Protein AF-A0A7K3KQ28-F1 (afdb_monomer)

Structure (mmCIF, N/CA/C/O backbone):
data_AF-A0A7K3KQ28-F1
#
_entry.id   AF-A0A7K3KQ28-F1
#
loop_
_atom_site.group_PDB
_atom_site.id
_atom_site.type_symbol
_atom_site.label_atom_id
_atom_site.label_alt_id
_atom_site.label_comp_id
_atom_site.label_asym_id
_atom_site.label_entity_id
_atom_site.label_seq_id
_atom_site.pdbx_PDB_ins_code
_atom_site.Cartn_x
_atom_site.Cartn_y
_atom_site.Cartn_z
_atom_site.occupancy
_atom_site.B_iso_or_equiv
_atom_site.auth_seq_id
_atom_site.auth_comp_id
_atom_site.auth_asym_id
_atom_site.auth_atom_id
_atom_site.pdbx_PDB_model_num
ATOM 1 N N . MET A 1 1 ? 7.369 -12.683 2.995 1.00 56.91 1 MET A N 1
ATOM 2 C CA . MET A 1 1 ? 7.323 -12.130 1.632 1.00 56.91 1 MET A CA 1
ATOM 3 C C . MET A 1 1 ? 5.859 -11.974 1.262 1.00 56.91 1 MET A C 1
ATOM 5 O O . MET A 1 1 ? 5.214 -12.950 0.896 1.00 56.91 1 MET A O 1
ATOM 9 N N . ALA A 1 2 ? 5.292 -10.801 1.540 1.00 66.31 2 ALA A N 1
ATOM 10 C CA . ALA A 1 2 ? 3.909 -10.514 1.183 1.00 66.31 2 ALA A CA 1
ATOM 11 C C . ALA A 1 2 ? 3.912 -9.952 -0.239 1.00 66.31 2 ALA A C 1
ATOM 13 O O . ALA A 1 2 ? 4.641 -9.006 -0.521 1.00 66.3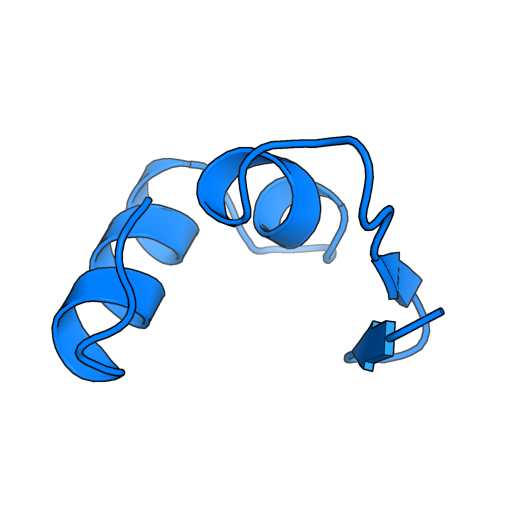1 2 ALA A O 1
ATOM 14 N N . ARG A 1 3 ? 3.124 -10.536 -1.140 1.00 71.94 3 ARG A N 1
ATOM 15 C CA . ARG A 1 3 ? 3.006 -10.045 -2.514 1.00 71.94 3 ARG A CA 1
ATOM 16 C C . ARG A 1 3 ? 1.659 -9.364 -2.677 1.00 71.94 3 ARG A C 1
ATOM 18 O O . ARG A 1 3 ? 0.628 -9.982 -2.424 1.00 71.94 3 ARG A O 1
ATOM 25 N N . PHE A 1 4 ? 1.663 -8.106 -3.100 1.00 71.31 4 PHE A N 1
ATOM 26 C CA . PHE A 1 4 ? 0.448 -7.312 -3.260 1.00 71.31 4 PHE A CA 1
ATOM 27 C C . PHE A 1 4 ? 0.476 -6.577 -4.598 1.00 71.31 4 PHE A C 1
ATOM 29 O O . PHE A 1 4 ? 1.488 -5.983 -4.958 1.00 71.31 4 PHE A O 1
ATOM 36 N N . ALA A 1 5 ? -0.619 -6.655 -5.361 1.00 75.19 5 ALA A N 1
ATOM 37 C CA . ALA A 1 5 ? -0.739 -6.052 -6.697 1.00 75.19 5 ALA A CA 1
ATOM 38 C C . ALA A 1 5 ? 0.427 -6.385 -7.663 1.00 75.19 5 ALA A C 1
ATOM 40 O O . ALA A 1 5 ? 0.788 -5.588 -8.522 1.00 75.19 5 ALA A O 1
ATOM 41 N N . GLY A 1 6 ? 1.043 -7.565 -7.512 1.00 74.06 6 GLY A N 1
ATOM 42 C CA . GLY A 1 6 ? 2.181 -8.003 -8.327 1.00 74.06 6 GLY A CA 1
ATOM 43 C C . GLY A 1 6 ? 3.555 -7.536 -7.833 1.00 74.06 6 GLY A C 1
ATOM 44 O O . GLY A 1 6 ? 4.555 -8.056 -8.334 1.00 74.06 6 GLY A O 1
ATOM 45 N N . VAL A 1 7 ? 3.609 -6.663 -6.821 1.00 78.81 7 VAL A N 1
ATOM 46 C CA . VAL A 1 7 ? 4.836 -6.123 -6.215 1.00 78.81 7 VAL A CA 1
ATOM 47 C C . VAL A 1 7 ? 5.171 -6.868 -4.926 1.00 78.81 7 VAL A C 1
ATOM 49 O O . VAL A 1 7 ? 4.280 -7.296 -4.187 1.00 78.81 7 VAL A O 1
ATOM 52 N N . ASP A 1 8 ? 6.463 -7.046 -4.668 1.00 83.69 8 ASP A N 1
ATOM 53 C CA . ASP A 1 8 ? 6.942 -7.650 -3.431 1.00 83.69 8 ASP A CA 1
ATOM 54 C C . ASP A 1 8 ? 7.045 -6.597 -2.321 1.00 83.69 8 ASP A C 1
ATOM 56 O O . ASP A 1 8 ? 7.716 -5.575 -2.484 1.00 83.69 8 ASP A O 1
ATOM 60 N N . ILE A 1 9 ? 6.343 -6.822 -1.209 1.00 81.62 9 ILE A N 1
ATOM 61 C CA . ILE A 1 9 ? 6.325 -5.925 -0.053 1.00 81.62 9 ILE A CA 1
ATOM 62 C C . ILE A 1 9 ? 7.406 -6.392 0.933 1.00 81.62 9 ILE A C 1
ATOM 64 O O . ILE A 1 9 ? 7.287 -7.486 1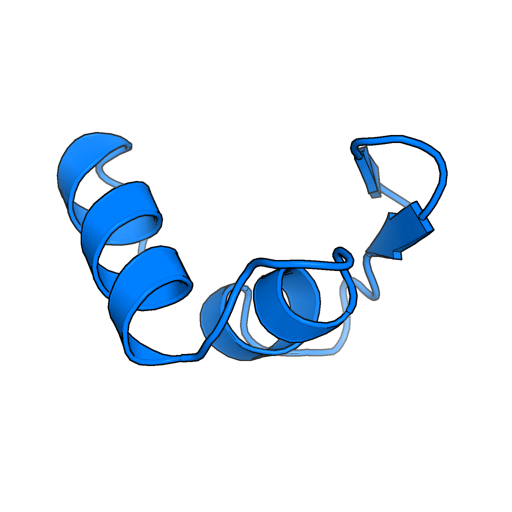.504 1.00 81.62 9 ILE A O 1
ATOM 68 N N . PRO A 1 10 ? 8.443 -5.568 1.186 1.00 77.19 10 PRO A N 1
ATOM 69 C CA . PRO A 1 10 ? 9.467 -5.894 2.168 1.00 77.19 10 PRO A CA 1
ATOM 70 C C . PRO A 1 10 ? 8.883 -5.872 3.589 1.00 77.19 10 PRO A C 1
ATOM 72 O O . PRO A 1 10 ? 8.2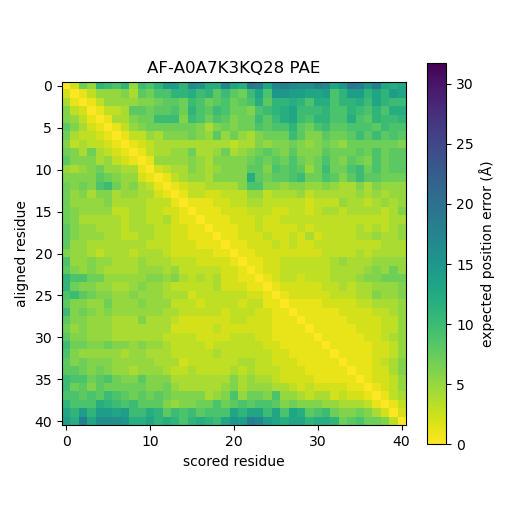52 -4.895 3.994 1.00 77.19 10 PRO A O 1
ATOM 75 N N . ASN A 1 11 ? 9.139 -6.941 4.351 1.00 77.00 11 ASN A N 1
ATOM 76 C CA . ASN A 1 11 ? 8.711 -7.090 5.752 1.00 77.00 11 ASN A CA 1
ATOM 77 C C . ASN A 1 11 ? 9.628 -6.368 6.756 1.00 77.00 11 ASN A C 1
ATOM 79 O O . ASN A 1 11 ? 9.229 -6.147 7.891 1.00 77.00 11 ASN A O 1
ATOM 83 N N . GLU A 1 12 ? 10.847 -5.997 6.359 1.00 82.75 12 GLU A N 1
ATOM 84 C CA . GLU A 1 12 ? 11.791 -5.258 7.218 1.00 82.75 12 GLU A CA 1
ATOM 85 C C . GLU A 1 12 ? 11.513 -3.747 7.265 1.00 82.75 12 GLU A C 1
ATOM 87 O O . GLU A 1 12 ? 12.225 -2.993 7.927 1.00 82.75 12 GLU A O 1
ATOM 92 N N . LYS A 1 13 ? 10.487 -3.273 6.549 1.00 81.19 13 LYS A N 1
ATOM 93 C CA . LYS A 1 13 ? 10.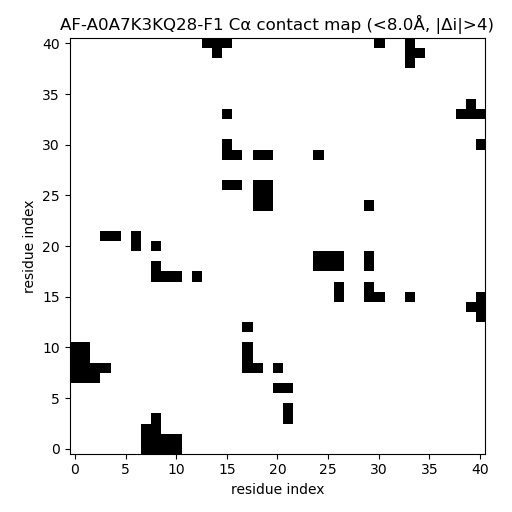112 -1.858 6.493 1.00 81.19 13 LYS A CA 1
ATOM 94 C C . LYS A 1 13 ? 8.724 -1.642 7.081 1.00 81.19 13 LYS A C 1
ATOM 96 O O . LYS A 1 13 ? 7.874 -2.526 7.040 1.00 81.19 13 LYS A O 1
ATOM 101 N N . ARG A 1 14 ? 8.493 -0.420 7.575 1.00 83.94 14 ARG A N 1
ATOM 102 C CA . ARG A 1 14 ? 7.159 0.038 7.985 1.00 83.94 14 ARG A CA 1
ATOM 103 C C . ARG A 1 14 ? 6.164 -0.134 6.844 1.00 83.94 14 ARG A C 1
ATOM 105 O O . ARG A 1 14 ? 6.477 0.215 5.699 1.00 83.94 14 ARG A O 1
ATOM 112 N N . ILE A 1 15 ? 4.968 -0.621 7.166 1.00 85.81 15 ILE A N 1
ATOM 113 C CA . ILE A 1 15 ? 3.965 -1.033 6.176 1.00 85.81 15 ILE A CA 1
ATOM 114 C C . ILE A 1 15 ? 3.573 0.163 5.305 1.00 85.81 15 ILE A C 1
ATOM 116 O O . ILE A 1 15 ? 3.403 0.021 4.092 1.00 85.81 15 ILE A O 1
ATOM 120 N N . VAL A 1 16 ? 3.544 1.368 5.887 1.00 86.38 16 VAL A N 1
ATOM 121 C CA . VAL A 1 16 ? 3.243 2.607 5.154 1.00 86.38 16 VAL A CA 1
ATOM 122 C C . VAL A 1 16 ? 4.217 2.876 4.006 1.00 86.38 16 VAL A C 1
ATOM 124 O O . VAL A 1 16 ? 3.805 3.377 2.965 1.00 86.38 16 VAL A O 1
ATOM 127 N N . ILE A 1 17 ? 5.494 2.520 4.168 1.00 87.31 17 ILE A N 1
ATOM 128 C CA . ILE A 1 17 ? 6.525 2.690 3.138 1.00 87.31 17 ILE A CA 1
ATOM 129 C C . ILE A 1 17 ? 6.467 1.536 2.153 1.00 87.31 17 ILE A C 1
ATOM 131 O O . ILE A 1 17 ? 6.557 1.758 0.948 1.00 87.31 17 ILE A O 1
ATOM 135 N N . SER A 1 18 ? 6.263 0.314 2.632 1.00 86.69 18 SER A N 1
ATOM 136 C CA . SER A 1 18 ? 6.174 -0.846 1.752 1.00 86.69 18 SER A CA 1
ATOM 137 C C . SER A 1 18 ? 4.980 -0.751 0.788 1.00 86.69 18 SER A C 1
ATOM 139 O O . SER A 1 18 ? 5.105 -1.133 -0.371 1.00 86.69 18 SER A O 1
ATOM 141 N N . LEU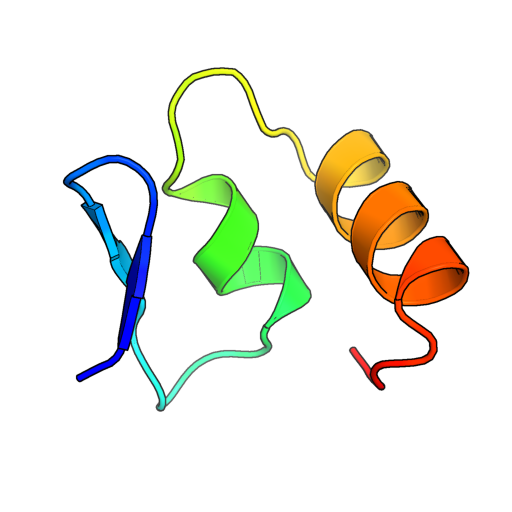 A 1 19 ? 3.868 -0.132 1.201 1.00 85.38 19 LEU A N 1
ATOM 142 C CA . LEU A 1 19 ? 2.730 0.169 0.323 1.00 85.38 19 LEU A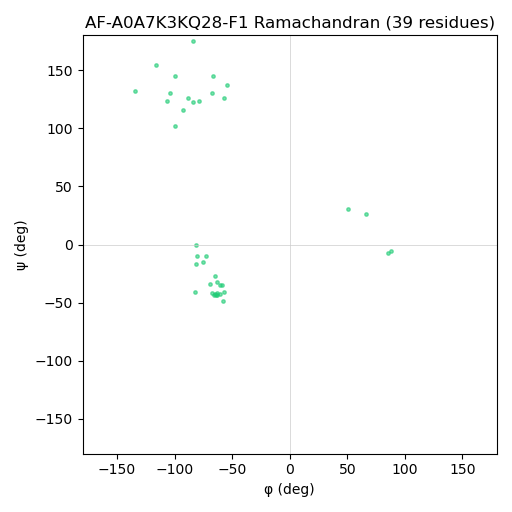 CA 1
ATOM 143 C C . LEU A 1 19 ? 3.066 1.167 -0.795 1.00 85.38 19 LEU A C 1
ATOM 145 O O . LEU A 1 19 ? 2.456 1.097 -1.857 1.00 85.38 19 LEU A O 1
ATOM 149 N N . THR A 1 20 ? 4.052 2.052 -0.604 1.00 87.75 20 THR A N 1
ATOM 150 C CA . THR A 1 20 ? 4.463 3.008 -1.653 1.00 87.75 20 THR A CA 1
ATOM 151 C C . THR A 1 20 ? 5.226 2.380 -2.817 1.00 87.75 20 THR A C 1
ATOM 153 O O . THR A 1 20 ? 5.431 3.029 -3.839 1.00 87.75 20 THR A O 1
ATOM 156 N N . TYR A 1 21 ? 5.617 1.110 -2.697 1.00 86.12 21 TYR A N 1
ATOM 157 C CA . TYR A 1 21 ? 6.182 0.350 -3.813 1.00 86.12 21 TYR A CA 1
ATOM 158 C C . TYR A 1 21 ? 5.110 -0.078 -4.824 1.00 86.12 21 TYR A C 1
ATOM 160 O O . TYR A 1 21 ? 5.441 -0.463 -5.945 1.00 86.12 21 TYR A O 1
ATOM 168 N N . VAL A 1 22 ? 3.827 -0.001 -4.455 1.00 85.12 22 VAL A N 1
ATOM 169 C CA . VAL A 1 22 ? 2.718 -0.273 -5.368 1.00 85.12 22 VAL A CA 1
ATOM 170 C C . VAL A 1 22 ? 2.501 0.945 -6.263 1.00 85.12 22 VAL A C 1
ATOM 172 O O . VAL A 1 22 ? 2.270 2.056 -5.787 1.00 85.12 22 VAL A O 1
ATOM 175 N N . TYR A 1 23 ? 2.556 0.736 -7.578 1.00 84.31 23 TYR A N 1
ATOM 176 C CA . TYR A 1 23 ? 2.349 1.801 -8.556 1.00 84.31 23 TYR A CA 1
ATOM 177 C C . TYR A 1 23 ? 0.983 2.480 -8.352 1.00 84.31 23 TYR A C 1
ATOM 179 O O . TYR A 1 23 ? -0.052 1.816 -8.312 1.00 84.31 23 TYR A O 1
ATOM 187 N N . GLY A 1 24 ? 0.989 3.808 -8.200 1.00 84.88 24 GLY A N 1
ATOM 188 C CA . GLY A 1 24 ? -0.210 4.608 -7.916 1.00 84.88 24 GLY A CA 1
ATOM 189 C C . GLY A 1 24 ? -0.558 4.761 -6.428 1.00 84.88 24 GLY A C 1
ATOM 190 O O . GLY A 1 24 ? -1.450 5.543 -6.093 1.00 84.88 24 GLY A O 1
ATOM 191 N N . VAL A 1 25 ? 0.153 4.090 -5.515 1.00 87.62 25 VAL A N 1
ATOM 192 C CA . VAL A 1 25 ? -0.033 4.252 -4.066 1.00 87.62 25 VAL A CA 1
ATOM 193 C C . VAL A 1 25 ? 1.042 5.184 -3.511 1.00 87.62 25 VAL A C 1
ATOM 195 O O . VAL A 1 25 ? 2.186 4.807 -3.298 1.00 87.62 25 VAL A O 1
ATOM 198 N N . GLY A 1 26 ? 0.667 6.438 -3.262 1.00 8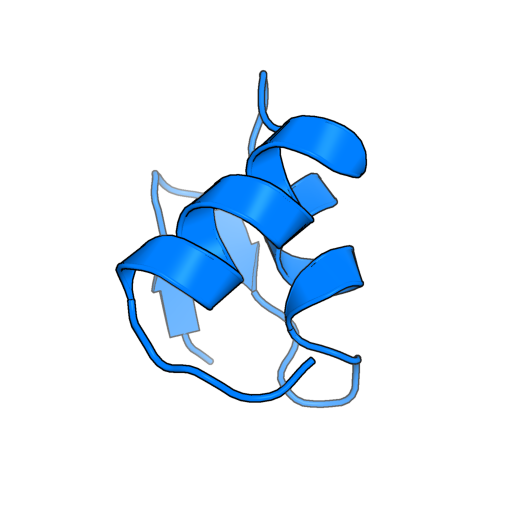8.38 26 GLY A N 1
ATOM 199 C CA . GLY A 1 26 ? 1.517 7.395 -2.549 1.00 88.38 26 GLY A CA 1
ATOM 200 C C . GLY A 1 26 ? 1.414 7.266 -1.025 1.00 88.38 26 GLY A C 1
ATOM 201 O O . GLY A 1 26 ? 0.559 6.560 -0.496 1.00 88.38 26 GLY A O 1
ATOM 202 N N . LEU A 1 27 ? 2.234 8.034 -0.305 1.00 88.56 27 LEU A N 1
ATOM 203 C CA . LEU A 1 27 ? 2.279 8.067 1.167 1.00 88.56 27 LEU A CA 1
ATOM 204 C C . LEU A 1 27 ? 0.923 8.409 1.814 1.00 88.56 27 LEU A C 1
ATOM 206 O O . LEU A 1 27 ? 0.531 7.794 2.805 1.00 88.56 27 LEU A O 1
ATOM 210 N N . GLN A 1 28 ? 0.180 9.366 1.246 1.00 90.12 28 GLN A N 1
ATOM 211 C CA . GLN A 1 28 ? -1.157 9.717 1.744 1.00 90.12 28 GLN A CA 1
ATOM 212 C C . GLN A 1 28 ? -2.172 8.592 1.526 1.00 90.12 28 GLN A C 1
ATOM 214 O O . GLN A 1 28 ? -2.976 8.313 2.414 1.00 90.12 28 GLN A O 1
ATOM 219 N N . THR A 1 29 ? -2.132 7.939 0.364 1.00 90.44 29 THR A N 1
ATOM 220 C CA . THR A 1 29 ? -3.009 6.806 0.053 1.00 90.44 29 THR A CA 1
ATOM 221 C C . THR A 1 29 ? -2.683 5.622 0.954 1.00 90.44 29 THR A C 1
ATOM 223 O O . THR A 1 29 ? -3.595 5.044 1.534 1.00 90.44 29 THR A O 1
ATOM 226 N N . ALA A 1 30 ? -1.397 5.326 1.164 1.00 88.94 30 ALA A N 1
ATOM 227 C CA . ALA A 1 30 ? -0.942 4.278 2.071 1.00 88.94 30 ALA A CA 1
ATOM 228 C C . ALA A 1 30 ? -1.452 4.499 3.504 1.00 88.94 30 ALA A C 1
ATOM 230 O O . ALA A 1 30 ? -2.050 3.594 4.076 1.00 88.94 30 ALA A O 1
ATOM 231 N N . LYS A 1 31 ? -1.314 5.713 4.061 1.00 89.00 31 LYS A N 1
ATOM 232 C CA . LYS A 1 31 ? -1.857 6.044 5.394 1.00 89.00 31 LYS A CA 1
ATOM 233 C C . LYS A 1 31 ? -3.377 5.890 5.467 1.00 89.00 31 LYS A C 1
ATOM 235 O O . LYS A 1 31 ? -3.882 5.352 6.446 1.00 89.00 31 LYS A O 1
ATOM 240 N N . LYS A 1 32 ? -4.114 6.337 4.442 1.00 90.31 32 LYS A N 1
ATOM 241 C CA . LYS A 1 32 ? -5.579 6.179 4.388 1.00 90.31 32 LYS A CA 1
ATOM 242 C C . LYS A 1 32 ? -5.991 4.709 4.340 1.00 90.31 32 LYS A C 1
ATOM 244 O O . LYS A 1 32 ? -6.915 4.326 5.046 1.00 90.31 32 LYS A O 1
ATOM 249 N N . VAL A 1 33 ? -5.305 3.898 3.534 1.00 87.12 33 VAL A N 1
ATOM 250 C CA . VAL A 1 33 ? -5.555 2.454 3.428 1.00 87.12 33 VAL A CA 1
ATOM 251 C C . VAL A 1 33 ? -5.240 1.757 4.747 1.00 87.12 33 VAL A C 1
ATOM 253 O O . VAL A 1 33 ? -6.041 0.948 5.191 1.00 87.12 33 VAL A O 1
ATOM 256 N N . LEU A 1 34 ? -4.136 2.106 5.411 1.00 86.50 34 LEU A N 1
ATOM 257 C CA . LEU A 1 34 ? -3.785 1.555 6.723 1.00 86.50 34 LEU A CA 1
ATOM 258 C C . LEU A 1 34 ? -4.796 1.929 7.806 1.00 86.50 34 LEU A C 1
ATOM 260 O O . LEU A 1 34 ? -5.230 1.060 8.558 1.00 86.50 34 LEU A O 1
ATOM 264 N N . ALA A 1 35 ? -5.236 3.189 7.830 1.00 88.81 35 ALA A N 1
ATOM 265 C CA . ALA A 1 35 ? -6.279 3.648 8.741 1.00 88.81 35 ALA A CA 1
ATOM 266 C C . ALA A 1 35 ? -7.620 2.939 8.485 1.00 88.81 35 ALA A C 1
ATOM 268 O O . ALA A 1 35 ? -8.287 2.532 9.431 1.00 88.81 35 ALA A O 1
ATOM 269 N N . ALA A 1 36 ? -7.995 2.745 7.217 1.00 88.12 36 ALA A N 1
ATOM 270 C CA . ALA A 1 36 ? -9.204 2.013 6.840 1.00 88.12 36 ALA A CA 1
ATOM 271 C C . ALA A 1 36 ? -9.103 0.506 7.135 1.00 88.12 36 ALA A C 1
ATOM 273 O O . ALA A 1 36 ? -10.098 -0.119 7.487 1.00 88.12 36 ALA A O 1
ATOM 274 N N . ALA A 1 37 ? -7.907 -0.072 7.009 1.00 85.88 37 ALA A N 1
ATOM 275 C CA . ALA A 1 37 ? -7.636 -1.474 7.311 1.00 85.88 37 ALA A CA 1
ATOM 276 C C . ALA A 1 37 ? -7.448 -1.742 8.816 1.00 85.88 37 ALA A C 1
ATOM 278 O O . ALA A 1 37 ? -7.380 -2.903 9.213 1.00 85.88 37 ALA A O 1
ATOM 279 N N . GLY A 1 38 ? -7.346 -0.699 9.651 1.00 84.62 38 GLY A N 1
ATOM 280 C CA . GLY A 1 38 ? -7.084 -0.829 11.087 1.00 84.62 38 GLY A CA 1
ATOM 281 C C . GLY A 1 38 ? -5.698 -1.398 11.408 1.00 84.62 38 GLY A C 1
ATOM 282 O O . GLY A 1 38 ? -5.522 -2.026 12.450 1.00 84.62 38 GLY A O 1
ATOM 283 N N . VAL A 1 39 ? -4.724 -1.217 10.510 1.00 80.44 39 VAL A N 1
ATOM 284 C CA . VAL A 1 39 ? -3.365 -1.762 10.642 1.00 80.44 39 VAL A CA 1
ATOM 285 C C . VAL A 1 39 ? -2.401 -0.649 11.057 1.00 80.44 39 VAL A C 1
ATOM 287 O O . VAL A 1 39 ? -2.381 0.417 10.443 1.00 80.44 39 VAL A O 1
ATOM 290 N N . SER A 1 40 ? -1.595 -0.900 12.091 1.00 70.12 40 SER A N 1
ATOM 291 C CA . SER A 1 40 ? 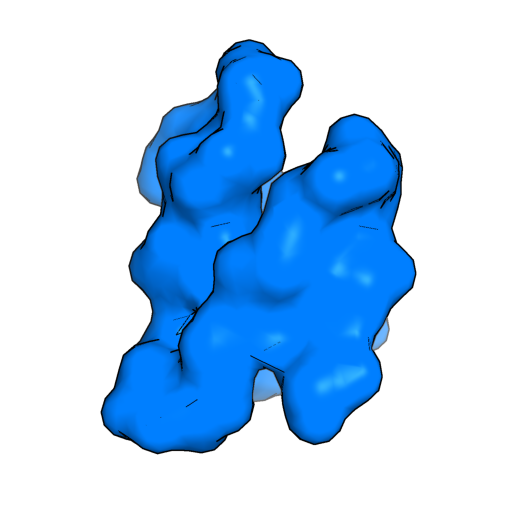-0.584 0.048 12.586 1.00 70.12 40 SER A CA 1
ATOM 292 C C . SER A 1 40 ? 0.557 0.280 11.579 1.00 70.12 40 SER A C 1
ATOM 294 O O . SER A 1 40 ? 0.949 -0.638 10.859 1.00 70.12 40 SER A O 1
ATOM 296 N N . GLU A 1 41 ? 1.067 1.520 11.539 1.00 63.81 41 GLU A N 1
ATOM 297 C CA . GLU A 1 41 ? 2.025 2.062 10.545 1.00 63.81 41 GLU A CA 1
ATOM 298 C C . GLU A 1 41 ? 3.420 1.413 10.506 1.00 63.81 41 GLU A C 1
ATOM 300 O O . GLU A 1 41 ? 4.067 1.285 11.570 1.00 63.81 41 GLU A O 1
#

Foldseek 3Di:
DDADPNDDQDPVDDQLVSQCRPPPQDSVNSVVVCVVVVHDD

Nearest PDB structures (foldseek):
  8buu-assembly1_m  TM=9.742E-01  e=3.194E-03  Bacillus subtilis subsp. subtilis str. 168
  8rd8-assembly1_MM  TM=9.587E-01  e=7.393E-03  Psychrobacter urativorans
  8cvo-assembly1_N  TM=9.375E-01  e=1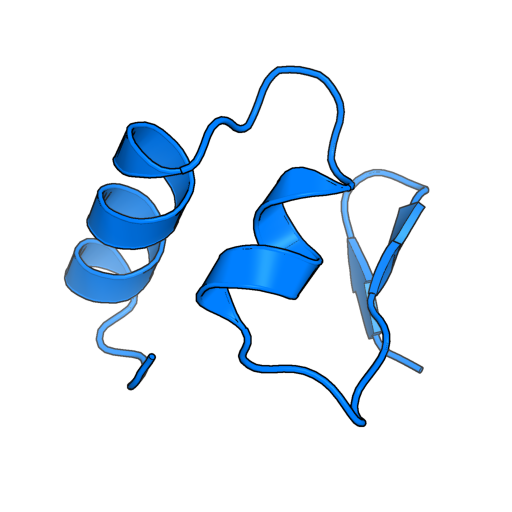.206E-02  Cutibacterium acnes
  6zqf-assembly1_DS  TM=9.400E-01  e=3.711E-01  Saccharomyces cerevisiae S288C
  5wlc-assembly1_L3  TM=9.400E-01  e=4.268E-01  Saccharomyces cerevisiae BY4741

Sequence (41 aa):
MARFAGVDIPNEKRIVISLTYVYGVGLQTAKKVLAAAGVSE

Mean predicted aligned error: 5.1 Å

Radius of gyration: 9.36 Å; Cα contacts (8 Å, |Δi|>4): 45; chains: 1; bounding box: 21×22×21 Å

Secondary structure (DSSP, 8-state):
-EEETTEEE-TTS-HHHHGGGSTT--HHHHHHHHHHHT---

pLDDT: mean 82.21, std 7.78, range [56.91, 90.44]

Solvent-accessible surface area (backbone atoms only — not comparable to full-atom values): 2514 Å² total; per-residue (Å²): 132,50,72,51,98,90,36,81,33,57,82,94,47,50,54,40,60,34,43,43,70,36,88,94,32,46,64,69,53,25,49,53,50,29,63,74,68,72,48,84,100